Protein AF-A0AAW1LY24-F1 (afdb_monomer)

Foldseek 3Di:
DDDVVVVVLVVLLVVLVVLLVVLVVLLVVLVVLLVVVVVLCPVPPDDDPPVNCVSVVSNVVSVVSNVLSVLSNVCSVPVDPVSVVVSVVVVVVVVVVVVVVVVVVVCPVPPDCVVVVVVLVVVVVVVVSVPVVVQVVCCVVVVHHDSDDPPPPPPPVNVVVVVVVD

pLDDT: mean 75.46, std 16.16, range [37.44, 96.69]

Organism: Popillia japonica (NCBI:txid7064)

Mean predicted aligned error: 12.1 Å

InterPro domains:
  IPR018499 Tetraspanin/Peripherin [PF00335] (9-148)
  IPR018499 Tetraspanin/Peripherin [PTHR19282] (12-148)
  IPR018503 Tetraspanin, conserved site [PS00421] (62-84)

Sequence (166 aa):
MGCCSIFGRFLLFALNITTFLIGIAFIVIGIIYEVGFIEVTDHLDNVFPAMHVAPILLIVVGCVIFIISFLGCCGAWRRSSCMLLTYAVVLIIILLLQIALAIYAFIVINNSDDWKHDLIEALRSVFDRGDQQAIEFFQQTLQCCGFDHRPVFIPASLVTMLWIRS

Nearest PDB structures (foldseek):
  6grj-assembly1_B  TM=7.721E-01  e=6.822E+00  Aeromonas hydrophila
  7nsu-assembly1_D  TM=6.877E-01  e=4.833E+00  Escherichia coli
  2ysu-assembly1_B  TM=6.735E-01  e=6.822E+00  Escherichia coli

Secondary structure (DSSP, 8-state):
--SHHHHHHHHHHHHHHHHHHHHHHHHHHHHHHHHHHHHHHTTSTTS-THHHHHHHHHHHHHHHHHHHHHHHHHHHHS--HHHHHHHHHHHHHHHHHHHHHHHHHHHHHHH-SHHHHHHHHHHHHHHHHT-HHHHHHHHHHHT--SSS-------HHHHHHHTT--

Structure (mmCIF, N/CA/C/O backbone):
data_AF-A0AAW1LY24-F1
#
_entry.id   AF-A0AAW1LY24-F1
#
loop_
_atom_site.group_PDB
_atom_site.id
_atom_site.type_symbol
_atom_site.label_atom_id
_atom_site.label_alt_id
_atom_site.label_comp_id
_atom_site.label_asym_id
_atom_site.label_entity_id
_atom_site.label_seq_id
_atom_site.pdbx_PDB_ins_code
_atom_site.Cartn_x
_atom_site.Cartn_y
_atom_site.Cartn_z
_atom_site.occupancy
_atom_site.B_iso_or_equiv
_atom_site.auth_seq_id
_atom_site.auth_comp_id
_atom_site.auth_asym_id
_atom_site.auth_atom_id
_atom_site.pdbx_PDB_model_num
ATOM 1 N N . MET A 1 1 ? 32.140 5.178 -17.724 1.00 53.19 1 MET A N 1
ATOM 2 C CA . MET A 1 1 ? 30.712 5.319 -17.353 1.00 53.19 1 MET A CA 1
ATOM 3 C C . MET A 1 1 ? 30.168 3.925 -17.049 1.00 53.19 1 MET A C 1
ATOM 5 O O . MET A 1 1 ? 29.928 3.196 -17.998 1.00 53.19 1 MET A O 1
ATOM 9 N N . GLY A 1 2 ? 30.081 3.468 -15.791 1.00 57.97 2 GLY A N 1
ATOM 10 C CA . GLY A 1 2 ? 29.704 2.053 -15.594 1.00 57.97 2 GLY A CA 1
ATOM 11 C C . GLY A 1 2 ? 29.376 1.522 -14.199 1.00 57.97 2 GLY A C 1
ATOM 12 O O . GLY A 1 2 ? 28.718 0.498 -14.131 1.00 57.97 2 GLY A O 1
ATOM 13 N N . CYS A 1 3 ? 29.749 2.175 -13.093 1.00 60.62 3 CYS A N 1
ATOM 14 C CA . CYS A 1 3 ? 29.448 1.613 -11.763 1.00 60.62 3 CYS A CA 1
ATOM 15 C C . CYS A 1 3 ? 28.038 1.994 -11.257 1.00 60.62 3 CYS A C 1
ATOM 17 O O . CYS A 1 3 ? 27.283 1.154 -10.775 1.00 60.62 3 CYS A O 1
ATOM 19 N N . CYS A 1 4 ? 27.635 3.255 -11.461 1.00 63.59 4 CYS A N 1
ATOM 20 C CA . CYS A 1 4 ? 26.367 3.794 -10.951 1.00 63.59 4 CYS A CA 1
ATOM 21 C C . CYS A 1 4 ? 25.123 3.121 -11.574 1.00 63.59 4 CYS A C 1
ATOM 23 O O . CYS A 1 4 ? 24.137 2.852 -10.892 1.00 63.59 4 CYS A O 1
ATOM 25 N N . SER A 1 5 ? 25.186 2.757 -12.859 1.00 71.00 5 SER A N 1
ATOM 26 C CA . SER A 1 5 ? 24.076 2.092 -13.555 1.00 71.00 5 SER A CA 1
ATOM 27 C C . SER A 1 5 ? 23.906 0.616 -13.178 1.00 71.00 5 SER A C 1
ATOM 29 O O . SER A 1 5 ? 22.806 0.084 -13.324 1.00 71.00 5 SER A O 1
ATOM 31 N N . ILE A 1 6 ? 24.961 -0.048 -12.694 1.00 75.06 6 ILE A N 1
ATOM 32 C CA . ILE A 1 6 ? 24.907 -1.436 -12.214 1.00 75.06 6 ILE A CA 1
ATOM 33 C C . ILE A 1 6 ? 24.327 -1.468 -10.797 1.00 75.06 6 ILE A C 1
ATOM 35 O O . ILE A 1 6 ? 23.410 -2.247 -10.538 1.00 75.06 6 ILE A O 1
ATOM 39 N N . PHE A 1 7 ? 24.787 -0.571 -9.916 1.00 82.38 7 PHE A N 1
ATOM 40 C CA . PHE A 1 7 ? 24.273 -0.459 -8.548 1.00 82.38 7 PHE A CA 1
ATOM 41 C C . PHE A 1 7 ? 22.765 -0.172 -8.519 1.00 82.38 7 PHE A C 1
ATOM 43 O O . PHE A 1 7 ? 22.022 -0.863 -7.828 1.00 82.38 7 PHE A O 1
ATOM 50 N N . GLY A 1 8 ? 22.289 0.772 -9.341 1.00 80.75 8 GLY A N 1
ATOM 51 C CA . GLY A 1 8 ? 20.859 1.089 -9.416 1.00 80.75 8 GLY A CA 1
ATOM 52 C C . GLY A 1 8 ? 19.992 -0.094 -9.862 1.00 80.75 8 GLY A C 1
ATOM 53 O O . GLY A 1 8 ? 18.897 -0.286 -9.345 1.00 80.75 8 GLY A O 1
ATOM 54 N N . ARG A 1 9 ? 20.488 -0.939 -10.774 1.00 77.19 9 ARG A N 1
ATOM 55 C CA . ARG A 1 9 ? 19.764 -2.141 -11.226 1.00 77.19 9 ARG A CA 1
ATOM 56 C C . ARG A 1 9 ? 19.712 -3.220 -10.151 1.00 77.19 9 ARG A C 1
ATOM 58 O O . ARG A 1 9 ? 18.672 -3.849 -9.986 1.00 77.19 9 ARG A O 1
ATOM 65 N N . PHE A 1 10 ? 20.811 -3.412 -9.424 1.00 82.69 10 PHE A N 1
ATOM 66 C CA . PHE A 1 10 ? 20.857 -4.348 -8.304 1.00 82.69 10 PHE A CA 1
ATOM 67 C C . PHE A 1 10 ? 19.909 -3.915 -7.180 1.00 82.69 10 PHE A C 1
ATOM 69 O O . PHE A 1 10 ? 19.126 -4.726 -6.693 1.00 82.69 10 PHE A O 1
ATOM 76 N N . LEU A 1 11 ? 19.913 -2.623 -6.836 1.00 85.62 11 LEU A N 1
ATOM 77 C CA . LEU A 1 11 ? 19.011 -2.047 -5.841 1.00 85.62 11 LEU A CA 1
ATOM 78 C C . LEU A 1 11 ? 17.541 -2.189 -6.259 1.00 85.62 11 LEU A C 1
ATOM 80 O O . LEU A 1 11 ? 16.725 -2.638 -5.462 1.00 85.62 11 LEU A O 1
ATOM 84 N N . LEU A 1 12 ? 17.206 -1.871 -7.515 1.00 84.44 12 LEU A N 1
ATOM 85 C CA . LEU A 1 12 ? 15.850 -2.052 -8.041 1.00 84.44 12 LEU A CA 1
ATOM 86 C C . LEU A 1 12 ? 15.400 -3.512 -7.957 1.00 84.44 12 LEU A C 1
ATOM 88 O O . LEU A 1 12 ? 14.278 -3.772 -7.537 1.00 84.44 12 LEU A O 1
ATOM 92 N N . PHE A 1 13 ? 16.262 -4.460 -8.322 1.00 85.12 13 PHE A N 1
ATOM 93 C CA . PHE A 1 13 ? 15.940 -5.882 -8.242 1.00 85.12 13 PHE A CA 1
ATOM 94 C C . PHE A 1 13 ? 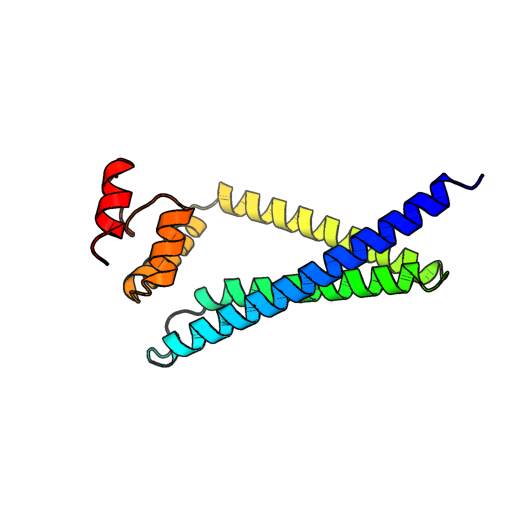15.717 -6.342 -6.793 1.00 85.12 13 PHE A C 1
ATOM 96 O O . PHE A 1 13 ? 14.706 -6.980 -6.504 1.00 85.12 13 PHE A O 1
ATOM 103 N N . ALA A 1 14 ? 16.610 -5.964 -5.875 1.00 88.44 14 ALA A N 1
ATOM 104 C CA . ALA A 1 14 ? 16.496 -6.312 -4.460 1.00 88.44 14 ALA A CA 1
ATOM 105 C C . ALA A 1 14 ? 15.236 -5.712 -3.815 1.00 88.44 14 ALA A C 1
ATOM 107 O O . ALA A 1 14 ? 14.496 -6.422 -3.139 1.00 88.44 14 ALA A O 1
ATOM 108 N N . LEU A 1 15 ? 14.952 -4.429 -4.066 1.00 90.25 15 LEU A N 1
ATOM 109 C CA . LEU A 1 15 ? 13.759 -3.765 -3.539 1.00 90.25 15 LEU A CA 1
ATOM 110 C C . LEU A 1 15 ? 12.471 -4.407 -4.066 1.00 90.25 15 LEU A C 1
ATOM 112 O O . LEU A 1 15 ? 11.576 -4.667 -3.270 1.00 90.25 15 LEU A O 1
ATOM 116 N N . ASN A 1 16 ? 12.399 -4.724 -5.365 1.00 90.75 16 ASN A N 1
ATOM 117 C CA . ASN A 1 16 ? 11.215 -5.360 -5.951 1.00 90.75 16 ASN A CA 1
ATOM 118 C C . ASN A 1 16 ? 10.985 -6.789 -5.429 1.00 90.75 16 ASN A C 1
ATOM 120 O O . ASN A 1 16 ? 9.838 -7.190 -5.259 1.00 90.75 16 ASN A O 1
ATOM 124 N N . ILE A 1 17 ? 12.041 -7.562 -5.140 1.00 91.56 17 ILE A N 1
ATOM 125 C CA . ILE A 1 17 ? 11.885 -8.882 -4.501 1.00 91.56 17 ILE A CA 1
ATOM 126 C C . ILE A 1 17 ? 11.352 -8.741 -3.075 1.00 91.56 17 ILE A C 1
ATOM 128 O O . ILE A 1 17 ? 10.447 -9.475 -2.681 1.00 91.56 17 ILE A O 1
ATOM 132 N N . THR A 1 18 ? 11.877 -7.796 -2.298 1.00 93.44 18 THR A N 1
ATOM 133 C CA . THR A 1 18 ? 11.393 -7.581 -0.930 1.00 93.44 18 THR A CA 1
ATOM 134 C C . THR A 1 18 ? 9.929 -7.144 -0.930 1.00 93.44 18 THR A C 1
ATOM 136 O O . THR A 1 18 ? 9.131 -7.693 -0.172 1.00 93.44 18 THR A O 1
ATOM 139 N N . THR A 1 19 ? 9.534 -6.219 -1.811 1.00 92.94 19 THR A N 1
ATOM 140 C CA . THR A 1 19 ? 8.128 -5.794 -1.919 1.00 92.94 19 THR A CA 1
ATOM 141 C C . THR A 1 19 ? 7.222 -6.903 -2.442 1.00 92.94 19 THR A C 1
ATOM 143 O O . THR A 1 19 ? 6.080 -7.002 -2.005 1.00 92.94 19 THR A O 1
ATOM 146 N N . PHE A 1 20 ? 7.725 -7.782 -3.310 1.00 94.56 20 PHE A N 1
ATOM 147 C CA . PHE A 1 20 ? 6.999 -8.970 -3.753 1.00 94.56 20 PHE A CA 1
ATOM 148 C C . PHE A 1 20 ? 6.664 -9.902 -2.579 1.00 94.56 20 PHE A C 1
ATOM 150 O O . PHE A 1 20 ? 5.512 -10.307 -2.427 1.00 94.56 20 PHE A O 1
ATOM 157 N N . LEU A 1 21 ? 7.644 -10.190 -1.714 1.00 95.31 21 LEU A N 1
ATOM 158 C CA . LEU A 1 21 ? 7.434 -11.014 -0.519 1.00 95.31 21 LEU A CA 1
ATOM 159 C C . LEU A 1 21 ? 6.463 -10.355 0.469 1.00 95.31 21 LEU A C 1
ATOM 161 O O . LEU A 1 21 ? 5.592 -11.035 1.011 1.00 95.31 21 LEU A O 1
ATOM 165 N N . ILE A 1 22 ? 6.564 -9.036 0.657 1.00 95.50 22 ILE A N 1
ATOM 166 C CA . ILE A 1 22 ? 5.622 -8.275 1.493 1.00 95.50 22 ILE A CA 1
ATOM 167 C C . ILE A 1 22 ? 4.199 -8.351 0.923 1.00 95.50 22 ILE A C 1
ATOM 169 O O . ILE A 1 22 ? 3.255 -8.572 1.677 1.00 95.50 22 ILE A O 1
ATOM 173 N N . GLY A 1 23 ? 4.033 -8.226 -0.398 1.00 95.31 23 GLY A N 1
ATOM 174 C CA . GLY A 1 23 ? 2.730 -8.355 -1.053 1.00 95.31 23 GLY A CA 1
ATOM 175 C C . GLY A 1 23 ? 2.083 -9.718 -0.798 1.00 95.31 23 GLY A C 1
ATOM 176 O O . GLY A 1 23 ? 0.913 -9.778 -0.429 1.00 95.31 23 GLY A O 1
ATOM 177 N N . ILE A 1 24 ? 2.857 -10.806 -0.903 1.00 96.06 24 ILE A N 1
ATOM 178 C CA . ILE A 1 24 ? 2.380 -12.157 -0.559 1.00 96.06 24 ILE A CA 1
ATOM 179 C C . ILE A 1 24 ? 1.973 -12.228 0.914 1.00 96.06 24 ILE A C 1
ATOM 181 O O . ILE A 1 24 ? 0.900 -12.745 1.220 1.00 96.06 24 ILE A O 1
ATOM 185 N N . ALA A 1 25 ? 2.794 -11.694 1.822 1.00 95.38 25 ALA A N 1
ATOM 186 C CA . ALA A 1 25 ? 2.480 -11.693 3.246 1.00 95.38 25 ALA A CA 1
ATOM 187 C C . ALA A 1 25 ? 1.157 -10.966 3.536 1.00 95.38 25 ALA A C 1
ATOM 189 O O . ALA A 1 25 ? 0.334 -11.494 4.274 1.00 95.38 25 ALA A O 1
ATOM 190 N N . PHE A 1 26 ? 0.906 -9.809 2.916 1.00 94.94 26 PHE A N 1
ATOM 191 C CA . PHE A 1 26 ? -0.351 -9.070 3.093 1.00 94.94 26 PHE A CA 1
ATOM 192 C C . PHE A 1 26 ? -1.565 -9.840 2.574 1.00 94.94 26 PHE A C 1
ATOM 194 O O . PHE A 1 26 ? -2.595 -9.854 3.242 1.00 94.94 26 PHE A O 1
ATOM 201 N N . ILE A 1 27 ? -1.439 -10.526 1.434 1.00 95.25 27 ILE A N 1
ATOM 202 C CA . ILE A 1 27 ? -2.513 -11.378 0.906 1.00 95.25 27 ILE A CA 1
ATOM 203 C C . ILE A 1 27 ? -2.805 -12.526 1.879 1.00 95.25 27 ILE A C 1
ATOM 205 O O . ILE A 1 27 ? -3.959 -12.742 2.234 1.00 95.25 27 ILE A O 1
ATOM 209 N N . VAL A 1 28 ? -1.774 -13.242 2.340 1.00 94.94 28 VAL A N 1
ATOM 210 C CA . VAL A 1 28 ? -1.935 -14.380 3.263 1.00 94.94 28 VAL A CA 1
ATOM 211 C C . VAL A 1 28 ? -2.551 -13.929 4.584 1.00 94.94 28 VAL A C 1
ATOM 213 O O . VAL A 1 28 ? -3.518 -14.529 5.042 1.00 94.94 28 VAL A O 1
ATOM 216 N N . ILE A 1 29 ? -2.025 -12.854 5.173 1.00 90.94 29 ILE A N 1
ATOM 217 C CA . ILE A 1 29 ? -2.539 -12.284 6.420 1.00 90.94 29 ILE A CA 1
ATOM 218 C C . ILE A 1 29 ? -3.995 -11.840 6.239 1.00 90.94 29 ILE A C 1
ATOM 220 O O . ILE A 1 29 ? -4.837 -12.177 7.065 1.00 90.94 29 ILE A O 1
ATOM 224 N N . GLY A 1 30 ? -4.312 -11.143 5.147 1.00 90.19 30 GLY A N 1
ATOM 225 C CA . GLY A 1 30 ? -5.673 -10.704 4.849 1.00 90.19 30 GLY A CA 1
ATOM 226 C C . GLY A 1 30 ? -6.660 -11.862 4.695 1.00 90.19 30 GLY A C 1
ATOM 227 O O . GLY A 1 30 ? -7.754 -11.785 5.239 1.00 90.19 30 GLY A O 1
ATOM 228 N N . ILE A 1 31 ? -6.262 -12.960 4.041 1.00 90.69 31 ILE A N 1
ATOM 229 C CA . ILE A 1 31 ? -7.090 -14.174 3.927 1.00 90.69 31 ILE A CA 1
ATOM 230 C C . ILE A 1 31 ? -7.299 -14.832 5.295 1.00 90.69 31 ILE A C 1
ATOM 232 O O . ILE A 1 31 ? -8.420 -15.224 5.603 1.00 90.69 31 ILE A O 1
ATOM 236 N N . ILE A 1 32 ? -6.249 -14.953 6.116 1.00 87.94 32 ILE A N 1
ATOM 237 C CA . ILE A 1 32 ? -6.363 -15.532 7.465 1.00 87.94 32 ILE A CA 1
ATOM 238 C C . ILE A 1 32 ? -7.361 -14.728 8.303 1.00 87.94 32 ILE A C 1
ATOM 240 O O . ILE A 1 32 ? -8.229 -15.323 8.937 1.00 87.94 32 ILE A O 1
ATOM 244 N N . TYR A 1 33 ? -7.271 -13.394 8.274 1.00 82.50 33 TYR A N 1
ATOM 245 C CA . TYR A 1 33 ? -8.223 -12.543 8.984 1.00 82.50 33 TYR A CA 1
ATOM 246 C C . TYR A 1 33 ? -9.637 -12.676 8.414 1.00 82.50 33 TYR A C 1
ATOM 248 O O . TYR A 1 33 ? -10.562 -12.901 9.185 1.00 82.50 33 TYR A O 1
ATOM 256 N N . GLU A 1 34 ? -9.814 -12.606 7.093 1.00 83.19 34 GLU A N 1
ATOM 257 C CA . GLU A 1 34 ? -11.134 -12.739 6.462 1.00 83.19 34 GLU A CA 1
ATOM 258 C C . GLU A 1 34 ? -11.823 -14.055 6.855 1.00 83.19 34 GLU A C 1
ATOM 260 O O . GLU A 1 34 ? -12.981 -14.053 7.262 1.00 83.19 34 GLU A O 1
ATOM 265 N N . VAL A 1 35 ? -11.098 -15.178 6.803 1.00 79.44 35 VAL A N 1
ATOM 266 C CA . VAL A 1 35 ? -11.638 -16.499 7.161 1.00 79.44 35 VAL A CA 1
ATOM 267 C C . VAL A 1 35 ? -11.931 -16.605 8.659 1.00 79.44 35 VAL A C 1
ATOM 269 O O . VAL A 1 35 ? -12.989 -17.113 9.027 1.00 79.44 35 VAL A O 1
ATOM 272 N N . GLY A 1 36 ? -11.049 -16.084 9.519 1.00 72.12 36 GLY A N 1
ATOM 273 C CA . GLY A 1 36 ? -11.280 -16.058 10.967 1.00 72.12 36 GLY A CA 1
ATOM 274 C C . GLY A 1 36 ? -12.520 -15.246 11.359 1.00 72.12 36 GLY A C 1
ATOM 275 O O . GLY A 1 36 ? -13.257 -15.645 12.256 1.00 72.12 36 GLY A O 1
ATOM 276 N N . PHE A 1 37 ? -12.811 -14.151 10.648 1.00 65.50 37 PHE A N 1
ATOM 277 C CA . PHE A 1 37 ? -14.035 -13.369 10.857 1.00 65.50 37 PHE A CA 1
ATOM 278 C C . PHE A 1 37 ? -15.300 -14.079 10.340 1.00 65.50 37 PHE A C 1
ATOM 280 O O . PHE A 1 37 ? -16.370 -13.927 10.940 1.00 65.50 37 PHE A O 1
ATOM 287 N N . ILE A 1 38 ? -15.204 -14.864 9.258 1.00 63.53 38 ILE A N 1
ATOM 288 C CA . ILE A 1 38 ? -16.335 -15.639 8.715 1.00 63.53 38 ILE A CA 1
ATOM 289 C C . ILE A 1 38 ? -16.817 -16.705 9.714 1.00 63.53 38 ILE A C 1
ATOM 291 O O . ILE A 1 38 ? -18.017 -16.807 9.961 1.00 63.53 38 ILE A O 1
ATOM 295 N N . GLU A 1 39 ? -15.908 -17.434 10.366 1.00 60.75 39 GLU A N 1
ATOM 296 C CA . GLU A 1 39 ? -16.280 -18.446 11.375 1.00 60.75 39 GLU A CA 1
ATOM 297 C C . GLU A 1 39 ? -17.052 -17.856 12.573 1.00 60.75 39 GLU A C 1
ATOM 299 O O . GLU A 1 39 ? -17.903 -18.526 13.155 1.00 60.75 39 GLU A O 1
ATOM 304 N N . VAL A 1 40 ? -16.814 -16.585 12.914 1.00 55.91 40 VAL A N 1
ATOM 305 C CA . VAL A 1 40 ? -17.511 -15.874 14.004 1.00 55.91 40 VAL A CA 1
ATOM 306 C C . VAL A 1 40 ? -18.853 -15.277 13.544 1.00 55.91 40 VAL A C 1
ATOM 308 O O . VAL A 1 40 ? -19.743 -15.029 14.360 1.00 55.91 40 VAL A O 1
ATOM 311 N N . THR A 1 41 ? -19.027 -15.019 12.244 1.00 53.81 41 THR A N 1
ATOM 312 C CA . THR A 1 41 ? -20.215 -14.343 11.679 1.00 53.81 41 THR A CA 1
ATOM 313 C C . THR A 1 41 ? -21.319 -15.296 11.223 1.00 53.81 41 THR A C 1
ATOM 315 O O . THR A 1 41 ? -22.461 -14.851 11.115 1.00 53.81 41 THR A O 1
ATOM 318 N N . ASP A 1 42 ? -21.038 -16.593 11.071 1.00 51.97 42 ASP A N 1
ATOM 319 C CA . ASP A 1 42 ? -21.993 -17.631 10.630 1.00 51.97 42 ASP A CA 1
ATOM 320 C C . ASP A 1 42 ? -23.165 -17.881 11.620 1.00 51.97 42 ASP A C 1
ATOM 322 O O . ASP A 1 42 ? -24.044 -18.710 11.393 1.00 51.97 42 ASP A O 1
ATOM 326 N N . HIS A 1 43 ? -23.210 -17.163 12.750 1.00 47.88 43 HIS A N 1
ATOM 327 C CA . HIS A 1 43 ? -24.322 -17.184 13.715 1.00 47.88 43 HIS A CA 1
ATOM 328 C C . HIS A 1 43 ? -25.145 -15.891 13.783 1.00 47.88 43 HIS A C 1
ATOM 330 O O . HIS A 1 43 ? -26.141 -15.846 14.507 1.00 47.88 43 HIS A O 1
ATOM 336 N N . LEU A 1 44 ? -24.776 -14.845 13.040 1.00 47.72 44 LEU A N 1
ATOM 337 C CA . LEU A 1 44 ? -25.448 -13.545 13.083 1.00 47.72 44 LEU A CA 1
ATOM 338 C C . LEU A 1 44 ? -25.574 -12.978 11.669 1.00 47.72 44 LEU A C 1
ATOM 340 O O . LEU A 1 44 ? -24.793 -12.135 11.227 1.00 47.72 44 LEU A O 1
ATOM 344 N N . ASP A 1 45 ? -26.605 -13.460 10.983 1.00 44.88 45 ASP A N 1
ATOM 345 C CA . ASP A 1 45 ? -27.072 -12.969 9.694 1.00 44.88 45 ASP A CA 1
ATOM 346 C C . ASP A 1 45 ? -27.185 -11.426 9.670 1.00 44.88 45 ASP A C 1
ATOM 348 O O . ASP A 1 45 ? -27.924 -10.813 10.443 1.00 44.88 45 ASP A O 1
ATOM 352 N N . ASN A 1 46 ? -26.501 -10.819 8.694 1.00 46.22 46 ASN A N 1
ATOM 353 C CA . ASN A 1 46 ? -26.818 -9.530 8.056 1.00 46.22 46 ASN A CA 1
ATOM 354 C C . ASN A 1 46 ? -26.470 -8.184 8.723 1.00 46.22 46 ASN A C 1
ATOM 356 O O . ASN A 1 46 ? -26.932 -7.164 8.213 1.00 46.22 46 ASN A O 1
ATOM 360 N N . VAL A 1 47 ? -25.649 -8.090 9.777 1.00 49.44 47 VAL A N 1
ATOM 361 C CA . VAL A 1 47 ? -25.558 -6.786 10.487 1.00 49.44 47 VAL A CA 1
ATOM 362 C C . VAL A 1 47 ? -24.373 -5.878 10.100 1.00 49.44 47 VAL A C 1
ATOM 364 O O . VAL A 1 47 ? -24.529 -4.665 10.178 1.00 49.44 47 VAL A O 1
ATOM 367 N N . PHE A 1 48 ? -23.216 -6.363 9.618 1.00 51.41 48 PHE A N 1
ATOM 368 C CA . PHE A 1 48 ? -22.050 -5.461 9.462 1.00 51.41 48 PHE A CA 1
ATOM 369 C C . PHE A 1 48 ? -21.148 -5.721 8.241 1.00 51.41 48 PHE A C 1
ATOM 371 O O . PHE A 1 48 ? -20.194 -6.492 8.346 1.00 51.41 48 PHE A O 1
ATOM 378 N N . PRO A 1 49 ? -21.337 -4.999 7.117 1.00 53.94 49 PRO A N 1
ATOM 379 C CA . PRO A 1 49 ? -20.379 -5.012 6.010 1.00 53.94 49 PRO A CA 1
ATOM 380 C C . PRO A 1 49 ? -19.033 -4.354 6.371 1.00 53.94 49 PRO A C 1
ATOM 382 O O . PRO A 1 49 ? -18.027 -4.666 5.747 1.00 53.94 49 PRO A O 1
ATOM 385 N N . ALA A 1 50 ? -18.985 -3.476 7.384 1.00 53.72 50 ALA A N 1
ATOM 386 C CA . ALA A 1 50 ? -17.817 -2.643 7.694 1.00 53.72 50 ALA A CA 1
ATOM 387 C C . ALA A 1 50 ? -16.594 -3.411 8.239 1.00 53.72 50 ALA A C 1
ATOM 389 O O . ALA A 1 50 ? -15.464 -3.005 7.975 1.00 53.72 50 ALA A O 1
ATOM 390 N N . MET A 1 51 ? -16.783 -4.529 8.952 1.00 57.94 51 ME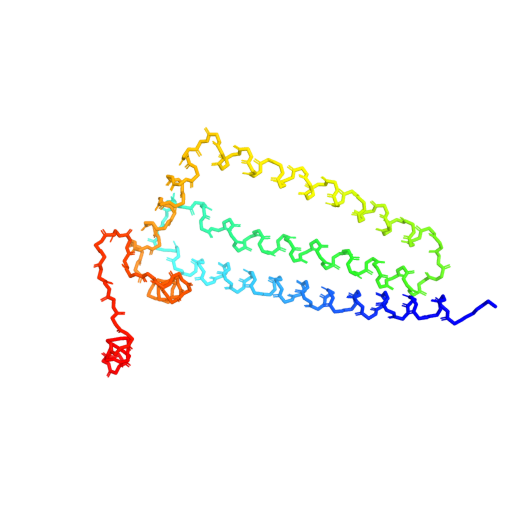T A N 1
ATOM 391 C CA . MET A 1 51 ? -15.650 -5.303 9.492 1.00 57.94 51 MET A CA 1
ATOM 392 C C . MET A 1 51 ? -14.911 -6.120 8.429 1.00 57.94 51 MET A C 1
ATOM 394 O O . MET A 1 51 ? -13.710 -6.318 8.560 1.00 57.94 51 MET A O 1
ATOM 398 N N . HIS A 1 52 ? -15.590 -6.520 7.351 1.00 67.88 52 HIS A N 1
ATOM 399 C CA . HIS A 1 52 ? -14.957 -7.176 6.202 1.00 67.88 52 HIS A CA 1
ATOM 400 C C . HIS A 1 52 ? -14.150 -6.186 5.350 1.00 67.88 52 HIS A C 1
ATOM 402 O O . HIS A 1 52 ? -13.220 -6.569 4.645 1.00 67.88 52 HIS A O 1
ATOM 408 N N . VAL A 1 53 ? -14.449 -4.883 5.430 1.00 75.38 53 VAL A N 1
ATOM 409 C CA . VAL A 1 53 ? -13.772 -3.871 4.603 1.00 75.38 53 VAL A CA 1
ATOM 410 C C . VAL A 1 53 ? -12.268 -3.840 4.873 1.00 75.38 53 VAL A C 1
ATOM 412 O O . VAL A 1 53 ? -11.493 -3.745 3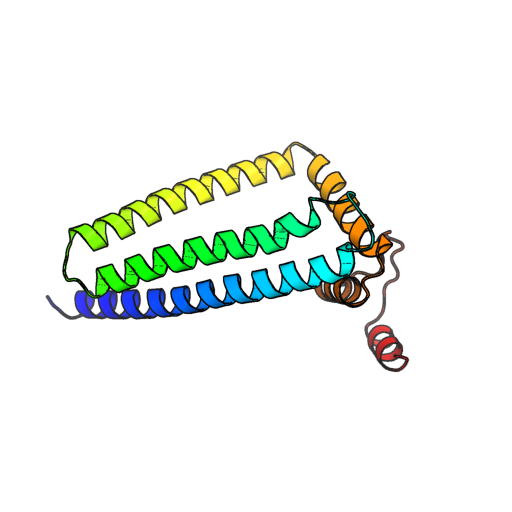.926 1.00 75.38 53 VAL A O 1
ATOM 415 N N . ALA A 1 54 ? -11.835 -3.946 6.131 1.00 79.50 54 ALA A N 1
ATOM 416 C CA . ALA A 1 54 ? -10.419 -3.885 6.497 1.00 79.50 54 ALA A CA 1
ATOM 417 C C . ALA A 1 54 ? -9.577 -5.069 5.955 1.00 79.50 54 ALA A C 1
ATOM 419 O O . ALA A 1 54 ? -8.600 -4.809 5.244 1.00 79.50 54 ALA A O 1
ATOM 420 N N . PRO A 1 55 ? -9.916 -6.347 6.227 1.00 85.56 55 PRO A N 1
ATOM 421 C CA . PRO A 1 55 ? -9.202 -7.496 5.665 1.00 85.56 55 PRO A CA 1
ATOM 422 C C . PRO A 1 55 ? -9.289 -7.554 4.133 1.00 85.56 55 PRO A C 1
ATOM 424 O O . PRO A 1 55 ? -8.263 -7.768 3.481 1.00 85.56 55 PRO A O 1
ATOM 427 N N . ILE A 1 56 ? -10.447 -7.254 3.533 1.00 87.50 56 ILE A N 1
ATOM 428 C CA . ILE A 1 56 ? -10.583 -7.174 2.068 1.00 87.50 56 ILE A CA 1
ATOM 429 C C . ILE A 1 56 ? -9.661 -6.092 1.491 1.00 87.50 56 ILE A C 1
ATOM 431 O O . ILE A 1 56 ? -8.962 -6.338 0.504 1.00 87.50 56 ILE A O 1
ATOM 435 N N . LEU A 1 57 ? -9.603 -4.905 2.103 1.00 89.50 57 LEU A N 1
ATOM 436 C CA . LEU A 1 57 ? -8.710 -3.831 1.666 1.00 89.50 57 LEU A CA 1
ATOM 437 C C . LEU A 1 57 ? -7.239 -4.259 1.758 1.00 89.50 57 LEU A C 1
ATOM 439 O O . LEU A 1 57 ? -6.470 -3.984 0.835 1.00 89.50 57 LEU A O 1
ATOM 443 N N . LEU A 1 58 ? -6.852 -4.972 2.821 1.00 90.56 58 LEU A N 1
ATOM 444 C CA . LEU A 1 58 ? -5.500 -5.512 2.980 1.00 90.56 58 LEU A CA 1
ATOM 445 C C . LEU A 1 58 ? -5.144 -6.495 1.850 1.00 90.56 58 LEU A C 1
ATOM 447 O O . LEU A 1 58 ? -4.050 -6.405 1.286 1.00 90.56 58 LEU A O 1
ATOM 451 N N . ILE A 1 59 ? -6.078 -7.373 1.465 1.00 93.62 59 ILE A N 1
ATOM 452 C CA . ILE A 1 59 ? -5.911 -8.300 0.333 1.00 93.62 59 ILE A CA 1
ATOM 453 C C . ILE A 1 59 ? -5.755 -7.525 -0.979 1.00 93.62 59 ILE A C 1
ATOM 455 O O . ILE A 1 59 ? -4.823 -7.786 -1.742 1.00 93.62 59 ILE A O 1
ATOM 459 N N . VAL A 1 60 ? -6.627 -6.546 -1.243 1.00 93.81 60 VAL A N 1
ATOM 460 C CA . VAL A 1 60 ? -6.583 -5.730 -2.469 1.00 93.81 60 VAL A CA 1
ATOM 461 C C . VAL 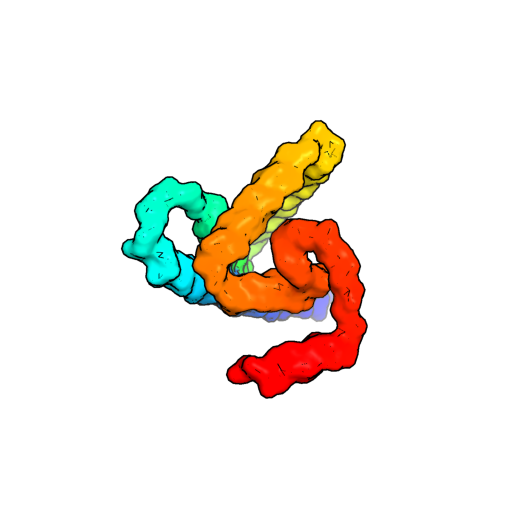A 1 60 ? -5.250 -4.987 -2.580 1.00 93.81 60 VAL A C 1
ATOM 463 O O . VAL A 1 60 ? -4.599 -5.041 -3.628 1.00 93.81 60 VAL A O 1
ATOM 466 N N . VAL A 1 61 ? -4.803 -4.344 -1.500 1.00 93.69 61 VAL A N 1
ATOM 467 C CA . VAL A 1 61 ? -3.505 -3.654 -1.448 1.00 93.69 61 VAL A CA 1
ATOM 468 C C . VAL A 1 61 ? -2.356 -4.642 -1.667 1.00 93.69 61 VAL A C 1
ATOM 470 O O . VAL A 1 61 ? -1.461 -4.365 -2.470 1.00 93.69 61 VAL A O 1
ATOM 473 N N . GLY A 1 62 ? -2.397 -5.814 -1.029 1.00 95.12 62 GLY A N 1
ATOM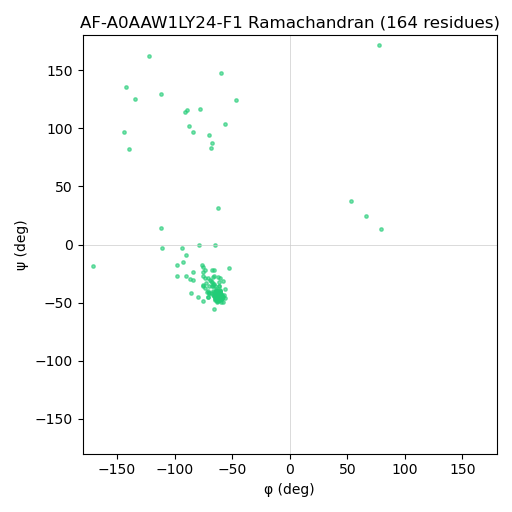 474 C CA . GLY A 1 62 ? -1.410 -6.879 -1.220 1.00 95.12 62 GLY A CA 1
ATOM 475 C C . GLY A 1 62 ? -1.311 -7.347 -2.677 1.00 95.12 62 GLY A C 1
ATOM 476 O O . GLY A 1 62 ? -0.209 -7.431 -3.223 1.00 95.12 62 GLY A O 1
ATOM 477 N N . CYS A 1 63 ? -2.448 -7.560 -3.346 1.00 95.06 63 CYS A N 1
ATOM 478 C CA . CYS A 1 63 ? -2.516 -7.923 -4.766 1.00 95.06 63 CYS A CA 1
ATOM 479 C C . CYS A 1 63 ? -1.905 -6.847 -5.673 1.00 95.06 63 CYS A C 1
ATOM 481 O O . CYS A 1 63 ? -1.137 -7.166 -6.584 1.00 95.06 63 CYS A O 1
ATOM 483 N N . VAL A 1 64 ? -2.198 -5.570 -5.415 1.00 93.75 64 VAL A N 1
ATOM 484 C CA . VAL A 1 64 ? -1.618 -4.453 -6.175 1.00 93.75 64 VAL A CA 1
ATOM 485 C C . VAL A 1 64 ? -0.094 -4.423 -6.010 1.00 93.75 64 VAL A C 1
ATOM 487 O O . VAL A 1 64 ? 0.627 -4.370 -7.009 1.00 93.75 64 VAL A O 1
ATOM 490 N N . ILE A 1 65 ? 0.408 -4.537 -4.774 1.00 94.06 65 ILE A N 1
ATOM 491 C CA . ILE A 1 65 ? 1.852 -4.587 -4.481 1.00 94.06 65 ILE A CA 1
ATOM 492 C C . ILE A 1 65 ? 2.510 -5.783 -5.181 1.00 94.06 65 ILE A C 1
ATOM 494 O O . ILE A 1 65 ? 3.576 -5.631 -5.786 1.00 94.06 65 ILE A O 1
ATOM 498 N N . PHE A 1 66 ? 1.874 -6.955 -5.140 1.00 93.62 66 PHE A N 1
ATOM 499 C CA . PHE A 1 66 ? 2.353 -8.172 -5.791 1.00 93.62 66 PHE A CA 1
ATOM 500 C C . PHE A 1 66 ? 2.497 -7.994 -7.310 1.00 93.62 66 PHE A C 1
ATOM 502 O O . PHE A 1 66 ? 3.566 -8.269 -7.861 1.00 93.62 66 PHE A O 1
ATOM 509 N N . ILE A 1 67 ? 1.465 -7.473 -7.983 1.00 91.19 67 ILE A N 1
ATOM 510 C CA . ILE A 1 67 ? 1.467 -7.260 -9.441 1.00 91.19 67 ILE A CA 1
ATOM 511 C C . ILE A 1 67 ? 2.552 -6.256 -9.843 1.00 91.19 67 ILE A C 1
ATOM 513 O O . ILE A 1 67 ? 3.325 -6.516 -10.768 1.00 91.19 67 ILE A O 1
ATOM 517 N N . ILE A 1 68 ? 2.649 -5.125 -9.139 1.00 90.81 68 ILE A N 1
ATOM 518 C CA . ILE A 1 68 ? 3.654 -4.090 -9.427 1.00 90.81 68 ILE A CA 1
ATOM 519 C C . ILE A 1 68 ? 5.068 -4.645 -9.243 1.00 90.81 68 ILE A C 1
ATOM 521 O O . ILE A 1 68 ? 5.926 -4.440 -10.102 1.00 90.81 68 ILE A O 1
ATOM 525 N N . SER A 1 69 ? 5.299 -5.390 -8.160 1.00 91.12 69 SER A N 1
ATOM 526 C CA . SER A 1 69 ? 6.606 -5.979 -7.855 1.00 91.12 69 SER A CA 1
ATOM 527 C C . SER A 1 69 ? 6.994 -7.064 -8.864 1.00 91.12 69 SER A C 1
ATOM 529 O O . SER A 1 69 ? 8.159 -7.157 -9.259 1.00 91.12 69 SER A O 1
ATOM 531 N N . PHE A 1 70 ? 6.025 -7.848 -9.349 1.00 87.38 70 PHE A N 1
ATOM 532 C CA . PHE A 1 70 ? 6.241 -8.818 -10.424 1.00 87.38 70 PHE A CA 1
ATOM 533 C C . PHE A 1 70 ? 6.634 -8.127 -11.737 1.00 87.38 70 PHE A C 1
ATOM 535 O O . PHE A 1 70 ? 7.627 -8.504 -12.363 1.00 87.38 70 PHE A O 1
ATOM 542 N N . LEU A 1 71 ? 5.921 -7.062 -12.124 1.00 86.38 71 LEU A N 1
ATOM 543 C CA . LEU A 1 71 ? 6.267 -6.249 -13.296 1.00 86.38 71 LEU A CA 1
ATOM 544 C C . LEU A 1 71 ? 7.655 -5.606 -13.158 1.00 86.38 71 LEU A C 1
ATOM 546 O O . LEU A 1 71 ? 8.413 -5.594 -14.130 1.00 86.38 71 LEU A O 1
ATOM 550 N N . GLY A 1 72 ? 8.015 -5.137 -11.961 1.00 85.44 72 GLY A N 1
ATOM 551 C CA . GLY A 1 72 ? 9.341 -4.602 -11.651 1.00 85.44 72 GLY A CA 1
ATOM 552 C C . GLY A 1 72 ? 10.453 -5.649 -11.770 1.00 85.44 72 GLY A C 1
ATOM 553 O O . GLY A 1 72 ? 11.471 -5.394 -12.419 1.00 85.44 72 GLY A O 1
ATOM 554 N N . CYS A 1 73 ? 10.244 -6.862 -11.247 1.00 83.31 73 CYS A N 1
ATOM 555 C CA . CYS A 1 73 ? 11.189 -7.976 -11.391 1.00 83.31 73 CYS A CA 1
ATOM 556 C C . CYS A 1 73 ? 11.348 -8.405 -12.858 1.00 83.31 73 CYS A C 1
ATOM 558 O O . CYS A 1 73 ? 12.471 -8.550 -13.351 1.00 83.31 73 CYS A O 1
ATOM 560 N N . CYS A 1 74 ? 10.241 -8.563 -13.591 1.00 81.62 74 CYS A N 1
ATOM 561 C CA . CYS A 1 74 ? 10.281 -8.928 -15.005 1.00 81.62 74 CYS A CA 1
ATOM 562 C C . CYS A 1 74 ? 10.896 -7.824 -15.883 1.00 81.62 74 CYS A C 1
ATOM 564 O O . CYS A 1 74 ? 11.614 -8.143 -16.833 1.00 81.62 74 CYS A O 1
ATOM 566 N N . GLY A 1 75 ? 10.663 -6.548 -15.556 1.00 78.56 75 GLY A N 1
ATOM 567 C CA . GLY A 1 75 ? 11.272 -5.394 -16.223 1.00 78.56 75 GLY A CA 1
ATOM 568 C C . GLY A 1 75 ? 12.762 -5.222 -15.913 1.00 78.56 75 GLY A C 1
ATOM 569 O O . GLY A 1 75 ? 13.509 -4.736 -16.760 1.00 78.56 75 GLY A O 1
ATOM 570 N N . ALA A 1 76 ? 13.225 -5.665 -14.740 1.00 76.56 76 ALA A N 1
ATOM 571 C CA . ALA A 1 76 ? 14.651 -5.741 -14.424 1.00 76.56 76 ALA A CA 1
ATOM 572 C C . ALA A 1 76 ? 15.343 -6.901 -15.167 1.00 76.56 76 ALA A C 1
ATOM 574 O O . ALA A 1 76 ? 16.478 -6.748 -15.627 1.00 76.56 76 ALA A O 1
ATOM 575 N N . TRP A 1 77 ? 14.657 -8.044 -15.313 1.00 70.56 77 TRP A N 1
ATOM 576 C CA . TRP A 1 77 ? 15.186 -9.242 -15.975 1.00 70.56 77 TRP A CA 1
ATOM 577 C C . TRP A 1 77 ? 15.220 -9.118 -17.503 1.00 70.56 77 TRP A C 1
ATOM 579 O O . TRP A 1 77 ? 16.239 -9.391 -18.144 1.00 70.56 77 TRP A O 1
ATOM 589 N N . ARG A 1 78 ? 14.117 -8.681 -18.122 1.00 67.88 78 ARG A N 1
ATOM 590 C CA . ARG A 1 78 ? 14.099 -8.374 -19.554 1.00 67.88 78 ARG A CA 1
ATOM 591 C C . ARG A 1 78 ? 14.758 -7.014 -19.735 1.00 67.88 78 ARG A C 1
ATOM 593 O O . ARG A 1 78 ? 14.199 -6.014 -19.314 1.00 67.88 78 ARG A O 1
ATOM 600 N N . ARG A 1 79 ? 15.895 -6.944 -20.440 1.00 68.00 79 ARG A N 1
ATOM 601 C CA . ARG A 1 79 ? 16.552 -5.687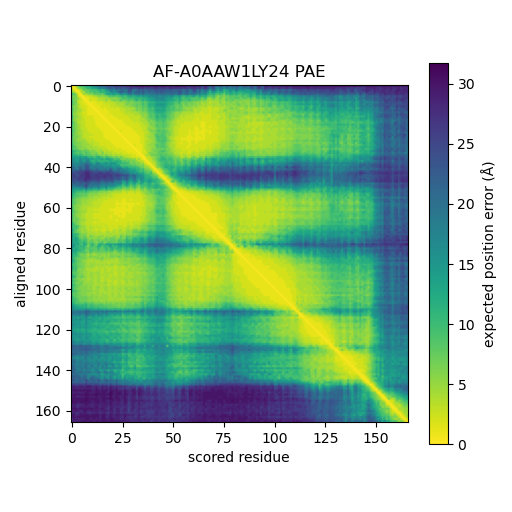 -20.881 1.00 68.00 79 ARG A CA 1
ATOM 602 C C . ARG A 1 79 ? 15.691 -4.843 -21.857 1.00 68.00 79 ARG A C 1
ATOM 604 O O . ARG A 1 79 ? 16.227 -4.181 -22.739 1.00 68.00 79 ARG A O 1
ATOM 611 N N . SER A 1 80 ? 14.367 -4.886 -21.742 1.00 73.88 80 SER A N 1
ATOM 612 C CA . SER A 1 80 ? 13.422 -4.145 -22.563 1.00 73.88 80 SER A CA 1
ATOM 613 C C . SER A 1 80 ? 13.111 -2.802 -21.915 1.00 73.88 80 SER A C 1
ATOM 615 O O . SER A 1 80 ? 12.470 -2.732 -20.865 1.00 73.88 80 SER A O 1
ATOM 617 N N . SER A 1 81 ? 13.528 -1.726 -22.579 1.00 75.62 81 SER A N 1
ATOM 618 C CA . SER A 1 81 ? 13.236 -0.354 -22.161 1.00 75.62 81 SER A CA 1
ATOM 619 C C . SER A 1 81 ? 11.733 -0.077 -22.066 1.00 75.62 81 SER A C 1
ATOM 621 O O . SER A 1 81 ? 11.318 0.679 -21.194 1.00 75.62 81 SER A O 1
ATOM 623 N N . CYS A 1 82 ? 10.907 -0.725 -22.898 1.00 77.88 82 CYS A N 1
ATOM 624 C CA . CYS A 1 82 ? 9.452 -0.567 -22.844 1.00 77.88 82 CYS A CA 1
ATOM 625 C C . CYS A 1 82 ? 8.866 -1.068 -21.519 1.00 77.88 82 CYS A C 1
ATOM 627 O O . CYS A 1 82 ? 7.971 -0.434 -20.979 1.00 77.88 82 CYS A O 1
ATOM 629 N N . MET A 1 83 ? 9.390 -2.167 -20.969 1.00 76.56 83 MET A N 1
ATOM 630 C CA . MET A 1 83 ? 8.853 -2.771 -19.745 1.00 76.56 83 MET A CA 1
ATOM 631 C C . MET A 1 83 ? 9.236 -1.975 -18.487 1.00 76.56 83 MET A C 1
ATOM 633 O O . MET A 1 83 ? 8.444 -1.833 -17.554 1.00 76.56 83 MET A O 1
ATOM 637 N N . LEU A 1 84 ? 10.436 -1.387 -18.488 1.00 80.50 84 LEU A N 1
ATOM 638 C CA . LEU A 1 84 ? 10.867 -0.466 -17.438 1.00 80.50 84 LEU A CA 1
ATOM 639 C C . LEU A 1 84 ? 10.105 0.869 -17.511 1.00 80.50 84 LEU A C 1
ATOM 641 O O . LEU A 1 84 ? 9.754 1.436 -16.478 1.00 80.50 84 LEU A O 1
ATOM 645 N N . LEU A 1 85 ? 9.799 1.340 -18.726 1.00 84.06 85 LEU A N 1
ATOM 646 C CA . LEU A 1 85 ? 8.981 2.534 -18.939 1.00 84.06 85 LEU A CA 1
ATOM 647 C C . LEU A 1 85 ? 7.547 2.326 -18.440 1.00 84.06 85 LEU A C 1
ATOM 649 O O . LEU A 1 85 ? 7.033 3.179 -17.724 1.00 84.06 85 LEU A O 1
ATOM 653 N N . THR A 1 86 ? 6.915 1.188 -18.748 1.00 85.69 86 THR A N 1
ATOM 654 C CA . THR A 1 86 ? 5.571 0.879 -18.233 1.00 85.69 86 THR A CA 1
ATOM 655 C C . THR A 1 86 ? 5.544 0.820 -16.710 1.00 85.69 86 THR A C 1
ATOM 657 O O . THR A 1 86 ? 4.624 1.358 -16.105 1.00 85.69 86 THR A O 1
ATOM 660 N N . TYR A 1 87 ? 6.572 0.238 -16.083 1.00 86.62 87 TYR A N 1
ATOM 661 C CA . TYR A 1 87 ? 6.699 0.231 -14.624 1.00 86.62 87 TYR A CA 1
ATOM 662 C C . TYR A 1 87 ? 6.772 1.658 -14.059 1.00 86.62 87 TYR A C 1
ATOM 664 O O . TYR A 1 87 ? 6.027 1.997 -13.143 1.00 86.62 87 TYR A O 1
ATOM 672 N N . ALA A 1 88 ? 7.597 2.526 -14.653 1.00 87.06 88 ALA A N 1
ATOM 673 C CA . ALA A 1 88 ? 7.702 3.923 -14.236 1.00 87.06 88 ALA A CA 1
ATOM 674 C C . ALA A 1 88 ? 6.376 4.690 -14.392 1.00 87.06 88 ALA A C 1
ATOM 676 O O . ALA A 1 88 ? 5.988 5.429 -13.490 1.00 87.06 88 ALA A O 1
ATOM 677 N N . VAL A 1 89 ? 5.653 4.489 -15.499 1.00 91.62 89 VAL A N 1
ATOM 678 C CA . VAL A 1 89 ? 4.342 5.122 -15.729 1.00 91.62 89 VAL A CA 1
ATOM 679 C C . VAL A 1 89 ? 3.316 4.663 -14.692 1.00 91.62 89 VAL A C 1
ATOM 681 O O . VAL A 1 89 ? 2.620 5.497 -14.118 1.00 91.62 89 VAL A O 1
ATOM 684 N N . VAL A 1 90 ? 3.253 3.360 -14.400 1.00 89.38 90 VAL A N 1
ATOM 685 C CA . VAL A 1 90 ? 2.352 2.813 -13.372 1.00 89.38 90 VAL A CA 1
ATOM 686 C C . VAL A 1 90 ? 2.655 3.418 -11.999 1.00 89.38 90 VAL A C 1
ATOM 688 O O . VAL A 1 90 ? 1.729 3.838 -11.308 1.00 89.38 90 VAL A O 1
ATOM 691 N N . LEU A 1 91 ? 3.932 3.546 -11.622 1.00 89.62 91 LEU A N 1
ATOM 692 C CA . LEU A 1 91 ? 4.312 4.185 -10.357 1.00 89.62 91 LEU A CA 1
ATOM 693 C C . LEU A 1 91 ? 3.888 5.656 -10.281 1.00 89.62 91 LEU A C 1
ATOM 695 O O . LEU A 1 91 ? 3.412 6.093 -9.237 1.00 89.62 91 LEU A O 1
ATOM 699 N N . ILE A 1 92 ? 4.029 6.414 -11.372 1.00 93.44 92 ILE A N 1
ATOM 700 C CA . ILE A 1 92 ? 3.594 7.818 -11.419 1.00 93.44 92 ILE A CA 1
ATOM 701 C C . ILE A 1 92 ? 2.078 7.917 -11.224 1.00 93.44 92 ILE A C 1
ATOM 703 O O . ILE A 1 92 ? 1.616 8.745 -10.443 1.00 93.44 92 ILE A O 1
ATOM 707 N N . ILE A 1 93 ? 1.300 7.056 -11.885 1.00 94.12 93 ILE A N 1
ATOM 708 C CA . ILE A 1 93 ? -0.162 7.029 -11.733 1.00 94.12 93 ILE A CA 1
ATOM 709 C C . ILE A 1 93 ? -0.547 6.730 -10.278 1.00 94.12 93 ILE A C 1
ATOM 711 O O . ILE A 1 93 ? -1.406 7.408 -9.716 1.00 94.12 93 ILE A O 1
ATOM 715 N N . ILE A 1 94 ? 0.117 5.760 -9.645 1.00 92.25 94 ILE A N 1
ATOM 716 C CA . ILE A 1 94 ? -0.133 5.408 -8.241 1.00 92.25 94 ILE A CA 1
ATOM 717 C C . ILE A 1 94 ? 0.232 6.561 -7.307 1.00 92.25 94 ILE A C 1
ATOM 719 O O . ILE A 1 94 ? -0.516 6.837 -6.374 1.00 92.25 94 ILE A O 1
ATOM 723 N N . LEU A 1 95 ? 1.338 7.262 -7.561 1.00 93.62 95 LEU A N 1
ATOM 724 C CA . LEU A 1 95 ? 1.733 8.429 -6.774 1.00 93.62 95 LEU A CA 1
ATOM 725 C C . LEU A 1 95 ? 0.651 9.518 -6.820 1.00 93.62 95 LEU A C 1
ATOM 727 O O . LEU A 1 95 ? 0.270 10.058 -5.784 1.00 93.62 95 LEU A O 1
ATOM 731 N N . LEU A 1 96 ? 0.118 9.811 -8.009 1.00 96.44 96 LEU A N 1
ATOM 732 C CA . LEU A 1 96 ? -0.965 10.783 -8.167 1.00 96.44 96 LEU A CA 1
ATOM 733 C C . LEU A 1 96 ? -2.238 10.334 -7.439 1.00 96.44 96 LEU A C 1
ATOM 735 O O . LEU A 1 96 ? -2.881 11.150 -6.778 1.00 96.44 96 LEU A O 1
ATOM 739 N N . LEU A 1 97 ? -2.570 9.042 -7.506 1.00 94.62 97 LEU A N 1
ATOM 740 C CA . LEU A 1 97 ? -3.704 8.476 -6.778 1.00 94.62 97 LEU A CA 1
ATOM 741 C C . LEU A 1 97 ? -3.518 8.588 -5.258 1.00 94.62 97 LEU A C 1
ATOM 743 O O . LEU A 1 97 ? -4.451 8.976 -4.563 1.00 94.62 97 LEU A O 1
ATOM 747 N N . GLN A 1 98 ? -2.323 8.304 -4.737 1.00 93.25 98 GLN A N 1
ATOM 748 C CA . GLN A 1 98 ? -2.020 8.443 -3.309 1.00 93.25 98 GLN A CA 1
ATOM 749 C C . GLN A 1 98 ? -2.145 9.894 -2.840 1.00 93.25 98 GLN A C 1
ATOM 751 O O . GLN A 1 98 ? -2.712 10.138 -1.778 1.00 93.25 98 GLN A O 1
ATOM 756 N N . ILE A 1 99 ? -1.676 10.859 -3.637 1.00 96.69 99 ILE A N 1
ATOM 757 C CA . ILE A 1 99 ? -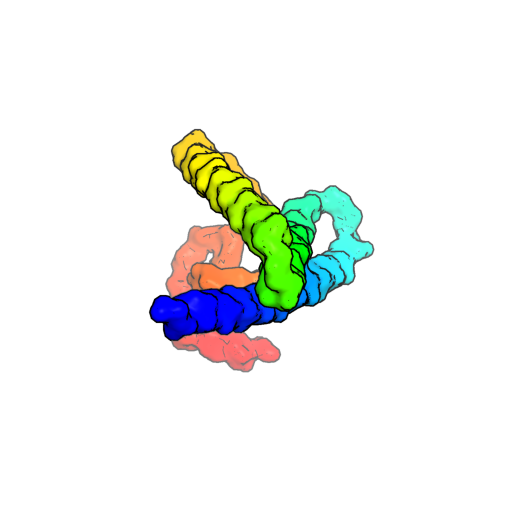1.837 12.287 -3.329 1.00 96.69 99 ILE A CA 1
ATOM 758 C C . ILE A 1 99 ? -3.324 12.662 -3.307 1.00 96.69 99 ILE A C 1
ATOM 760 O O . ILE A 1 99 ? -3.772 13.325 -2.374 1.00 96.69 99 ILE A O 1
ATOM 764 N N . ALA A 1 100 ? -4.107 12.206 -4.289 1.00 96.56 100 ALA A N 1
ATOM 765 C CA . ALA A 1 100 ? -5.547 12.458 -4.329 1.00 96.56 100 ALA A CA 1
ATOM 766 C C . ALA A 1 100 ? -6.278 11.850 -3.119 1.00 96.56 100 ALA A C 1
ATOM 768 O O . ALA A 1 100 ? -7.086 12.533 -2.492 1.00 96.56 100 ALA A O 1
ATOM 769 N N . LEU A 1 101 ? -5.954 10.605 -2.748 1.00 93.81 101 LEU A N 1
ATOM 770 C CA . LEU A 1 101 ? -6.497 9.937 -1.561 1.00 93.81 101 LEU A CA 1
ATOM 771 C C . LEU A 1 101 ? -6.113 10.665 -0.269 1.00 93.81 101 LEU A C 1
ATOM 773 O O . LEU A 1 101 ? -6.963 10.838 0.599 1.00 93.81 101 LEU A O 1
ATOM 777 N N . ALA A 1 102 ? -4.867 11.126 -0.149 1.00 94.25 102 ALA A N 1
ATOM 778 C CA . ALA A 1 102 ? -4.407 11.876 1.016 1.00 94.25 102 ALA A CA 1
ATOM 779 C C . ALA A 1 102 ? -5.155 13.210 1.166 1.00 94.25 102 ALA A C 1
ATOM 781 O O . ALA A 1 102 ? -5.592 13.549 2.264 1.00 94.25 102 ALA A O 1
ATOM 782 N N . ILE A 1 103 ? -5.355 13.941 0.064 1.00 95.50 103 ILE A N 1
ATOM 783 C CA . ILE A 1 103 ? -6.133 15.188 0.063 1.00 95.50 103 ILE A CA 1
ATOM 784 C C . ILE A 1 103 ? -7.59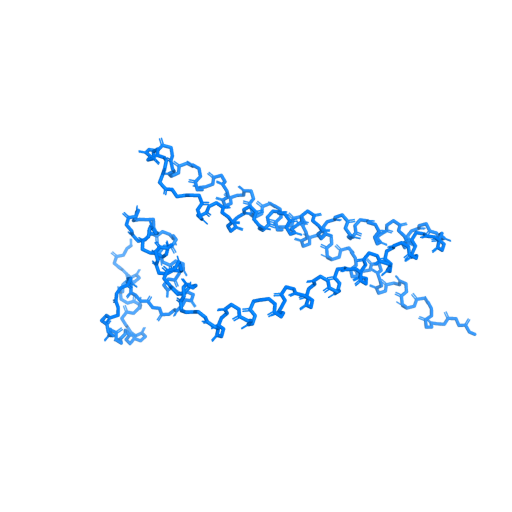8 14.903 0.414 1.00 95.50 103 ILE A C 1
ATOM 786 O O . ILE A 1 103 ? -8.167 15.596 1.254 1.00 95.50 103 ILE A O 1
ATOM 790 N N . TYR A 1 104 ? -8.199 13.874 -0.188 1.00 92.81 104 TYR A N 1
ATOM 791 C CA . TYR A 1 104 ? -9.573 13.470 0.111 1.00 92.81 104 TYR A CA 1
ATOM 792 C C . TYR A 1 104 ? -9.749 13.127 1.597 1.00 92.81 104 TYR A C 1
ATOM 794 O O . TYR A 1 104 ? -10.637 13.670 2.252 1.00 92.81 104 TYR A O 1
ATOM 802 N N . ALA A 1 105 ? -8.859 12.298 2.150 1.00 90.06 105 ALA A N 1
ATOM 803 C CA . ALA A 1 105 ? -8.872 11.934 3.563 1.00 90.06 105 ALA A CA 1
ATOM 804 C C . ALA A 1 105 ? -8.716 13.164 4.471 1.00 90.06 105 ALA A C 1
ATOM 806 O O . ALA A 1 105 ? -9.449 13.302 5.448 1.00 90.06 105 ALA A O 1
ATOM 807 N N . PHE A 1 106 ? -7.818 14.092 4.127 1.00 91.50 106 PHE A N 1
ATOM 808 C CA . PHE A 1 106 ? -7.627 15.328 4.887 1.00 91.50 106 PHE A CA 1
ATOM 809 C C . PHE A 1 106 ? -8.894 16.196 4.917 1.00 91.50 106 PHE A C 1
ATOM 811 O O . PHE A 1 106 ? -9.261 16.713 5.970 1.00 91.50 106 PHE A O 1
ATOM 818 N N . ILE A 1 107 ? -9.593 16.322 3.784 1.00 90.75 107 ILE A N 1
ATOM 819 C CA . ILE A 1 107 ? -10.844 17.087 3.693 1.00 90.75 107 ILE A CA 1
ATOM 820 C C . ILE A 1 107 ? -11.941 16.443 4.549 1.00 90.75 107 ILE A C 1
ATOM 822 O O . ILE A 1 107 ? -12.601 17.154 5.304 1.00 90.75 107 ILE A O 1
ATOM 826 N N . VAL A 1 108 ? -12.124 15.121 4.462 1.00 86.50 108 VAL A N 1
ATOM 827 C CA . VAL A 1 108 ? -13.146 14.394 5.241 1.00 86.50 108 VAL A CA 1
ATOM 828 C C . VAL A 1 108 ? -12.899 14.533 6.742 1.00 86.50 108 VAL A C 1
ATOM 830 O O . VAL A 1 108 ? -13.827 14.824 7.495 1.00 86.50 108 VAL A O 1
ATOM 833 N N . ILE A 1 109 ? -11.644 14.392 7.176 1.00 84.88 109 ILE A N 1
ATOM 834 C CA . ILE A 1 109 ? -11.283 14.507 8.594 1.00 84.88 109 ILE A CA 1
ATOM 835 C C . ILE A 1 109 ? -11.509 15.932 9.117 1.00 84.88 109 ILE A C 1
ATOM 837 O O . ILE A 1 109 ? -11.875 16.100 10.279 1.00 84.88 109 ILE A O 1
ATOM 841 N N . ASN A 1 110 ? -11.300 16.952 8.277 1.00 86.31 110 ASN A N 1
ATOM 842 C CA . ASN A 1 110 ? -11.400 18.355 8.679 1.00 86.31 110 ASN A CA 1
ATOM 843 C C . ASN A 1 110 ? -12.822 18.940 8.591 1.00 86.31 110 ASN A C 1
ATOM 845 O O . ASN A 1 110 ? -13.139 19.860 9.340 1.00 86.31 110 ASN A O 1
ATOM 849 N N . ASN A 1 111 ? -13.664 18.456 7.673 1.00 79.56 111 ASN A N 1
ATOM 850 C CA . ASN A 1 111 ? -14.971 19.066 7.395 1.00 79.56 111 ASN A CA 1
ATOM 851 C C . ASN A 1 111 ? -16.156 18.385 8.094 1.00 79.56 111 ASN A C 1
ATOM 853 O O . ASN A 1 111 ? -17.218 18.997 8.182 1.00 79.56 111 ASN A O 1
ATOM 857 N N . SER A 1 112 ? -16.002 17.149 8.571 1.00 74.50 112 SER A N 1
ATOM 858 C CA . SER A 1 112 ? -17.094 16.374 9.172 1.00 74.50 112 SER A CA 1
ATOM 859 C C . SER A 1 112 ? -16.597 15.551 10.355 1.00 74.50 112 SER A C 1
ATOM 861 O O . SER A 1 112 ? -15.575 14.881 10.244 1.00 74.50 112 SER A O 1
ATOM 863 N N . ASP A 1 113 ? -17.341 15.549 11.463 1.00 78.19 113 ASP A N 1
ATOM 864 C CA . ASP A 1 113 ? -17.143 14.590 12.561 1.00 78.19 113 ASP A CA 1
ATOM 865 C C . ASP A 1 113 ? -17.766 13.213 12.247 1.00 78.19 113 ASP A C 1
ATOM 867 O O . ASP A 1 113 ? -17.650 12.286 13.046 1.00 78.19 113 ASP A O 1
ATOM 871 N N . ASP A 1 114 ? -18.386 13.050 11.073 1.00 77.19 114 ASP A N 1
ATOM 872 C CA . ASP A 1 114 ? -19.083 11.829 10.644 1.00 77.19 114 ASP A CA 1
ATOM 873 C C . ASP A 1 114 ? -18.176 10.592 10.675 1.00 77.19 114 ASP A C 1
ATOM 875 O O . ASP A 1 114 ? -18.583 9.535 11.151 1.00 77.19 114 ASP A O 1
ATOM 879 N N . TRP A 1 115 ? -16.899 10.735 10.302 1.00 78.00 115 TRP A N 1
ATOM 880 C CA . TRP A 1 115 ? -15.937 9.629 10.383 1.00 78.00 115 TRP A CA 1
ATOM 881 C C . TRP A 1 115 ? -15.725 9.134 11.822 1.00 78.00 115 TRP A C 1
ATOM 883 O O . TRP A 1 115 ? -15.392 7.966 12.021 1.00 78.00 115 TRP A O 1
ATOM 893 N N . LYS A 1 116 ? -15.908 9.997 12.836 1.00 76.62 116 LYS A N 1
ATOM 894 C CA . LYS A 1 116 ? -15.839 9.592 14.247 1.00 76.62 116 LYS A CA 1
ATOM 895 C C . LYS A 1 116 ? -17.054 8.761 14.613 1.00 76.62 116 LYS A C 1
ATOM 897 O O . LYS A 1 116 ? -16.894 7.778 15.325 1.00 76.62 116 LYS A O 1
ATOM 902 N N . HIS A 1 117 ? -18.240 9.139 14.140 1.00 76.12 117 HIS A N 1
ATOM 903 C CA . HIS A 1 117 ? -19.458 8.367 14.370 1.00 76.12 117 HIS A CA 1
ATOM 904 C C . HIS A 1 117 ? -19.359 6.978 13.737 1.00 76.12 117 HIS A C 1
ATOM 906 O O . HIS A 1 117 ? -19.561 5.995 14.447 1.00 76.12 117 HIS A O 1
ATOM 912 N N . ASP A 1 118 ? -18.920 6.890 12.480 1.00 76.50 118 ASP A N 1
ATOM 913 C CA . ASP A 1 118 ? -18.711 5.611 11.789 1.00 76.50 118 ASP A CA 1
ATOM 914 C C . ASP A 1 118 ? -17.652 4.744 12.488 1.00 76.50 118 ASP A C 1
ATOM 916 O O . ASP A 1 118 ? -17.834 3.538 12.667 1.00 76.50 118 ASP A O 1
ATOM 920 N N . LEU A 1 119 ? -16.547 5.355 12.934 1.00 74.62 119 LEU A N 1
ATOM 921 C CA . LEU A 1 119 ? -15.493 4.655 13.668 1.00 74.62 119 LEU A CA 1
ATOM 922 C C . LEU A 1 119 ? -15.987 4.143 15.026 1.00 74.62 119 LEU A C 1
ATOM 924 O O . LEU A 1 119 ? -15.686 3.012 15.400 1.00 74.62 119 LEU A O 1
ATOM 928 N N . ILE A 1 120 ? -16.732 4.966 15.766 1.00 75.94 120 ILE A N 1
ATOM 929 C CA . ILE A 1 120 ? -17.313 4.607 17.063 1.00 75.94 120 ILE A CA 1
ATOM 930 C C . ILE A 1 120 ? -18.337 3.484 16.879 1.00 75.94 120 ILE A C 1
ATOM 932 O O . ILE A 1 120 ? -18.329 2.523 17.640 1.00 75.94 120 ILE A O 1
ATOM 936 N N . GLU A 1 121 ? -19.189 3.542 15.862 1.00 75.94 121 GLU A N 1
ATOM 937 C CA . GLU A 1 121 ? -20.173 2.491 15.598 1.00 75.94 121 GLU A CA 1
ATOM 938 C C . GLU A 1 121 ? -19.507 1.167 15.192 1.00 75.94 121 GLU A C 1
ATOM 940 O O . GLU A 1 121 ? -19.848 0.106 15.727 1.00 75.94 121 GLU A O 1
ATOM 945 N N . ALA A 1 122 ? -18.465 1.230 14.357 1.00 72.50 122 ALA A N 1
ATOM 946 C CA . ALA A 1 122 ? -17.636 0.073 14.041 1.00 72.50 122 ALA A CA 1
ATOM 947 C C . ALA A 1 122 ? -16.977 -0.511 15.303 1.00 72.50 122 ALA A C 1
ATOM 949 O O . ALA A 1 122 ? -17.068 -1.719 15.532 1.00 72.50 122 ALA A O 1
ATOM 950 N N . LEU A 1 123 ? -16.384 0.322 16.167 1.00 71.31 123 LEU A N 1
ATOM 951 C CA . LEU A 1 123 ? -15.749 -0.138 17.407 1.00 71.31 123 LEU A CA 1
ATOM 952 C C . LEU A 1 123 ? -16.772 -0.772 18.361 1.00 71.31 123 LEU A C 1
ATOM 954 O O . LEU A 1 123 ? -16.505 -1.827 18.936 1.00 71.31 123 LEU A O 1
ATOM 958 N N . ARG A 1 124 ? -17.963 -0.173 18.495 1.00 73.12 124 ARG A N 1
ATOM 959 C CA . ARG A 1 124 ? -19.048 -0.696 19.339 1.00 73.12 124 ARG A CA 1
ATOM 960 C C . ARG A 1 124 ? -19.433 -2.107 18.931 1.00 73.12 124 ARG A C 1
ATOM 962 O O . ARG A 1 124 ? -19.574 -2.977 19.782 1.00 73.12 124 ARG A O 1
ATOM 9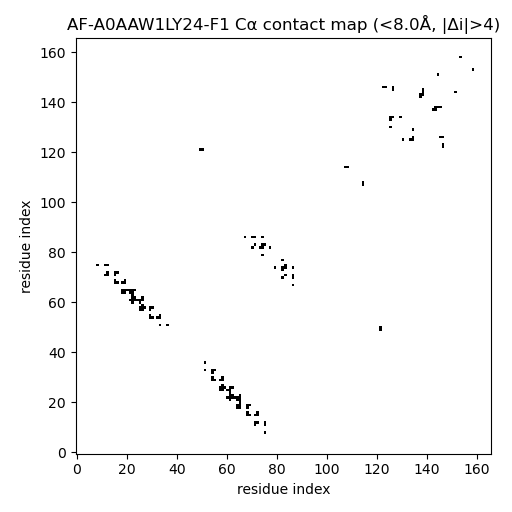69 N N . SER A 1 125 ? -19.533 -2.337 17.625 1.00 69.38 125 SER A N 1
ATOM 970 C CA . SER A 1 125 ? -19.898 -3.643 17.083 1.00 69.38 125 SER A CA 1
ATOM 971 C C . SER A 1 125 ? -18.852 -4.732 17.367 1.00 69.38 125 SER A C 1
ATOM 973 O O . SER A 1 125 ? -19.217 -5.901 17.481 1.00 69.38 125 SER A O 1
ATOM 975 N N . VAL A 1 126 ? -17.570 -4.374 17.536 1.00 66.50 126 VAL A N 1
ATOM 976 C CA . VAL A 1 126 ? -16.516 -5.312 17.976 1.00 66.50 126 VAL A CA 1
ATOM 977 C C . VAL A 1 126 ? -16.715 -5.685 19.447 1.00 66.50 126 VAL A C 1
ATOM 979 O O . VAL A 1 126 ? -16.664 -6.863 19.796 1.00 66.50 126 VAL A O 1
ATOM 982 N N . PHE A 1 127 ? -16.989 -4.696 20.303 1.00 68.62 127 PHE A N 1
ATOM 983 C CA . PHE A 1 127 ? -17.219 -4.916 21.734 1.00 68.62 127 PHE A CA 1
ATOM 984 C C . PHE A 1 127 ? -18.502 -5.709 22.019 1.00 68.62 127 PHE A C 1
ATOM 986 O O . PHE A 1 127 ? -18.474 -6.601 22.866 1.00 68.62 127 PHE A O 1
ATOM 993 N N . ASP A 1 128 ? -19.594 -5.439 21.297 1.00 70.12 128 ASP A N 1
ATOM 994 C CA . ASP A 1 128 ? -20.875 -6.141 21.474 1.00 70.12 128 ASP A CA 1
ATOM 995 C C . ASP A 1 128 ? -20.796 -7.625 21.072 1.00 70.12 128 ASP A C 1
ATOM 997 O O . ASP A 1 128 ? -21.517 -8.453 21.630 1.00 70.12 128 ASP A O 1
ATOM 1001 N N . ARG A 1 129 ? -19.899 -7.990 20.143 1.00 63.91 129 ARG A N 1
ATOM 1002 C CA . ARG A 1 129 ? -19.656 -9.395 19.765 1.00 63.91 129 ARG A CA 1
ATOM 1003 C C . ARG A 1 129 ? -18.831 -10.171 20.794 1.00 63.91 129 ARG A C 1
ATOM 1005 O O . ARG A 1 129 ? -18.841 -11.396 20.754 1.00 63.91 129 ARG A O 1
ATOM 1012 N N . GLY A 1 130 ? -18.127 -9.489 21.700 1.00 62.50 130 GLY A N 1
ATOM 1013 C CA . GLY A 1 130 ? -17.337 -10.138 22.747 1.00 62.50 130 GLY A CA 1
ATOM 1014 C C . GLY A 1 130 ? -16.138 -10.941 22.233 1.00 62.50 130 GLY A C 1
ATOM 1015 O O . GLY A 1 130 ? -15.698 -11.861 22.920 1.00 62.50 130 GLY A O 1
ATOM 1016 N N . ASP A 1 131 ? -15.604 -10.616 21.049 1.00 66.69 131 ASP A N 1
ATOM 1017 C CA . ASP A 1 131 ? -14.382 -11.244 20.539 1.00 66.69 131 ASP A CA 1
ATOM 1018 C C . ASP A 1 131 ? -13.184 -10.781 21.375 1.00 66.69 131 ASP A C 1
ATOM 1020 O O . ASP A 1 131 ? -12.598 -9.717 21.160 1.00 66.69 131 ASP A O 1
ATOM 1024 N N . GLN A 1 132 ? -12.860 -11.585 22.384 1.00 65.19 132 GLN A N 1
ATOM 1025 C CA . GLN A 1 132 ? -11.871 -11.253 23.397 1.00 65.19 132 GLN A CA 1
ATOM 1026 C C . GLN A 1 132 ? -10.479 -11.039 22.793 1.00 65.19 132 GLN A C 1
ATOM 1028 O O . GLN A 1 132 ? -9.752 -10.166 23.255 1.00 65.19 132 GLN A O 1
ATOM 1033 N N . GLN A 1 133 ? -10.135 -11.754 21.715 1.00 64.88 133 GLN A N 1
ATOM 1034 C CA . GLN A 1 133 ? -8.840 -11.605 21.049 1.00 64.88 133 GLN A CA 1
ATOM 1035 C C . GLN A 1 133 ? -8.747 -10.274 20.301 1.00 64.88 133 GLN A C 1
ATOM 1037 O O . GLN A 1 133 ? -7.751 -9.558 20.433 1.00 64.88 133 GLN A O 1
ATOM 1042 N N . ALA A 1 134 ? -9.792 -9.908 19.555 1.00 63.44 134 ALA A N 1
ATOM 1043 C CA . ALA A 1 134 ? -9.841 -8.623 18.863 1.00 63.44 134 ALA A CA 1
ATOM 1044 C C . ALA A 1 134 ? -9.882 -7.452 19.860 1.00 63.44 134 ALA A C 1
ATOM 1046 O O . ALA A 1 134 ? -9.151 -6.471 19.701 1.00 63.44 134 ALA A O 1
ATOM 1047 N N . ILE A 1 135 ? -10.689 -7.567 20.920 1.00 67.12 135 ILE A N 1
ATOM 1048 C CA . ILE A 1 135 ? -10.809 -6.551 21.973 1.00 67.12 135 ILE A CA 1
ATOM 1049 C C . ILE A 1 135 ? -9.470 -6.359 22.693 1.00 67.12 135 ILE A C 1
ATOM 1051 O O . ILE A 1 135 ? -9.019 -5.222 22.819 1.00 67.12 135 ILE A O 1
ATOM 1055 N N . GLU A 1 136 ? -8.801 -7.433 23.122 1.00 70.31 136 GLU A N 1
ATOM 1056 C CA . GLU A 1 136 ? -7.492 -7.348 23.782 1.00 70.31 136 GLU A CA 1
ATOM 1057 C C . GLU A 1 136 ? -6.421 -6.765 22.850 1.00 70.31 136 GLU A C 1
ATOM 1059 O O . GLU A 1 136 ? -5.623 -5.931 23.284 1.00 70.31 136 GLU A O 1
ATOM 1064 N N . PHE A 1 137 ? -6.438 -7.118 21.560 1.00 67.81 137 PHE A N 1
ATOM 1065 C CA . PHE A 1 137 ? -5.527 -6.551 20.565 1.00 67.81 137 PHE A CA 1
ATOM 1066 C C . PHE A 1 137 ? -5.710 -5.035 20.406 1.00 67.81 137 PHE A C 1
ATOM 1068 O O . PHE A 1 137 ? -4.727 -4.283 20.439 1.00 67.81 137 PHE A O 1
ATOM 1075 N N . PHE A 1 138 ? -6.953 -4.562 20.271 1.00 68.12 138 PHE A N 1
ATOM 1076 C CA . PHE A 1 138 ? -7.241 -3.128 20.189 1.00 68.12 138 PHE A CA 1
ATOM 1077 C C . PHE A 1 138 ? -6.889 -2.405 21.491 1.00 68.12 138 PHE A C 1
ATOM 1079 O O . PHE A 1 138 ? -6.254 -1.351 21.441 1.00 68.12 138 PHE A O 1
ATOM 1086 N N . GLN A 1 139 ? -7.229 -2.978 22.647 1.00 70.06 139 GLN A N 1
ATOM 1087 C CA . GLN A 1 139 ? -6.930 -2.404 23.962 1.00 70.06 139 GLN A CA 1
ATOM 1088 C C . GLN A 1 139 ? -5.420 -2.291 24.222 1.00 70.06 139 GLN A C 1
ATOM 1090 O O . GLN A 1 139 ? -4.957 -1.264 24.723 1.00 70.06 139 GLN A O 1
ATOM 1095 N N . GLN A 1 140 ? -4.625 -3.289 23.822 1.00 69.00 140 GLN A N 1
ATOM 1096 C CA . GLN A 1 140 ? -3.161 -3.237 23.921 1.00 69.00 140 GLN A CA 1
ATOM 1097 C C . GLN A 1 140 ? -2.544 -2.235 22.940 1.00 69.00 140 GLN A C 1
ATOM 1099 O O . GLN A 1 140 ? -1.641 -1.485 23.320 1.00 69.00 140 GLN A O 1
ATOM 1104 N N . THR A 1 141 ? -3.041 -2.199 21.701 1.00 67.19 141 THR A N 1
ATOM 1105 C CA . THR A 1 141 ? -2.510 -1.333 20.636 1.00 67.19 141 THR A CA 1
ATOM 1106 C C . THR A 1 141 ? -2.821 0.142 20.890 1.00 67.19 141 THR A C 1
ATOM 1108 O O . THR A 1 141 ? -1.963 1.000 20.691 1.00 67.19 141 THR A O 1
ATOM 1111 N N . LEU A 1 142 ? -4.038 0.444 21.346 1.00 68.94 142 LEU A N 1
ATOM 1112 C CA . LEU A 1 142 ? -4.512 1.806 21.610 1.00 68.94 142 LEU A CA 1
ATOM 1113 C C . LEU A 1 142 ? -4.310 2.238 23.069 1.00 68.94 142 LEU A C 1
ATOM 1115 O O . LEU A 1 142 ? -4.609 3.382 23.405 1.00 68.94 142 LEU A O 1
ATOM 1119 N N . GLN A 1 143 ? -3.798 1.344 23.925 1.00 68.31 143 GLN A N 1
ATOM 1120 C CA . GLN A 1 143 ? -3.601 1.577 25.361 1.00 68.31 143 GLN A CA 1
ATOM 1121 C C . GLN A 1 143 ? -4.890 2.062 26.056 1.00 68.31 143 GLN A C 1
ATOM 1123 O O . GLN A 1 143 ? -4.856 2.919 26.941 1.00 68.31 143 GLN A O 1
ATOM 1128 N N . CYS A 1 144 ? -6.042 1.532 25.645 1.00 73.38 144 CYS A N 1
ATOM 1129 C CA . CYS A 1 144 ? -7.358 1.884 26.177 1.00 73.38 144 CYS A CA 1
ATOM 1130 C C . CYS A 1 144 ? -8.075 0.641 26.725 1.00 73.38 144 CYS A C 1
ATOM 1132 O O . CYS A 1 144 ? -7.689 -0.483 26.424 1.00 73.38 144 CYS A O 1
ATOM 1134 N N . CYS A 1 145 ? -9.107 0.821 27.554 1.00 74.31 145 CYS A N 1
ATOM 1135 C CA . CYS A 1 145 ? -9.914 -0.279 28.086 1.00 74.31 145 CYS A CA 1
ATOM 1136 C C . CYS A 1 145 ? -11.400 0.070 27.979 1.00 74.31 145 CYS A C 1
ATOM 1138 O O . CYS A 1 145 ? -11.834 1.104 28.486 1.00 74.31 145 CYS A O 1
ATOM 1140 N N . GLY A 1 146 ? -12.167 -0.807 27.330 1.00 68.62 146 GLY A N 1
ATOM 1141 C CA . GLY A 1 146 ? -13.592 -0.608 27.072 1.00 68.62 146 GLY A CA 1
ATOM 1142 C C . GLY A 1 146 ? -13.909 0.352 25.917 1.00 68.62 146 GLY A C 1
ATOM 1143 O O . GLY A 1 146 ? -13.037 1.004 25.349 1.00 68.62 146 GLY A O 1
ATOM 1144 N N . PHE A 1 147 ? -15.195 0.404 25.570 1.00 60.97 147 PHE A N 1
ATOM 1145 C CA . PHE A 1 147 ? -15.744 1.243 24.503 1.00 60.97 147 PHE A CA 1
ATOM 1146 C C . PHE A 1 147 ? -16.048 2.681 24.961 1.00 60.97 147 PHE A C 1
ATOM 1148 O O . PHE A 1 147 ? -15.949 3.617 24.174 1.00 60.97 147 PHE A O 1
ATOM 1155 N N . ASP A 1 148 ? -16.393 2.864 26.239 1.00 57.69 148 ASP A N 1
ATOM 1156 C CA . ASP A 1 148 ? -16.818 4.151 26.789 1.00 57.69 148 ASP A CA 1
ATOM 1157 C C . ASP A 1 148 ? -15.774 4.694 27.774 1.00 57.69 148 ASP A C 1
ATOM 1159 O O . ASP A 1 148 ? -15.319 3.995 28.685 1.00 57.69 148 ASP A O 1
ATOM 1163 N N . HIS A 1 149 ? -15.375 5.951 27.576 1.00 46.06 149 HIS A N 1
ATOM 1164 C CA . HIS A 1 149 ? -14.375 6.648 28.382 1.00 46.06 149 HIS A CA 1
ATOM 1165 C C . HIS A 1 149 ? -14.914 6.914 29.797 1.00 46.06 149 HIS A C 1
ATOM 1167 O O . HIS A 1 149 ? -15.325 8.018 30.154 1.00 46.06 149 HIS A O 1
ATOM 1173 N N . ARG A 1 150 ? -14.814 5.917 30.674 1.00 38.88 150 ARG A N 1
ATOM 1174 C CA . ARG A 1 150 ? -14.442 6.202 32.061 1.00 38.88 150 ARG A CA 1
ATOM 1175 C C . ARG A 1 150 ? -12.918 6.126 32.098 1.00 38.88 150 ARG A C 1
ATOM 1177 O O . ARG A 1 150 ? -12.392 5.046 31.840 1.00 38.88 150 ARG A O 1
ATOM 1184 N N . PRO A 1 151 ? -12.191 7.222 32.380 1.00 40.97 151 PRO A N 1
ATOM 1185 C CA . PRO A 1 151 ? -10.741 7.174 32.479 1.00 40.97 151 PRO A CA 1
ATOM 1186 C C . PRO A 1 151 ? -10.365 6.344 33.708 1.00 40.97 151 PRO A C 1
ATOM 1188 O O . PRO A 1 151 ? -10.197 6.862 34.809 1.00 40.97 151 PRO A O 1
ATOM 1191 N N . VAL A 1 152 ? -10.249 5.033 33.534 1.00 52.28 152 VAL A N 1
ATOM 1192 C CA . VAL A 1 152 ? -9.488 4.205 34.454 1.00 52.28 152 VAL A CA 1
ATOM 1193 C C . VAL A 1 152 ? -8.052 4.330 33.975 1.00 52.28 152 VAL A C 1
ATOM 1195 O O . VAL A 1 152 ? -7.637 3.678 33.024 1.00 52.28 152 VAL A O 1
ATOM 1198 N N . PHE A 1 153 ? -7.296 5.226 34.606 1.00 43.59 153 PHE A N 1
ATOM 1199 C CA . PHE A 1 153 ? -5.841 5.145 34.579 1.00 43.59 153 PHE A CA 1
ATOM 1200 C C . PHE A 1 153 ? -5.485 3.758 35.120 1.00 43.59 153 PHE A C 1
ATOM 1202 O O . PHE A 1 153 ? -5.617 3.519 36.320 1.00 43.59 153 PHE A O 1
ATOM 1209 N N . ILE A 1 154 ? -5.108 2.825 34.247 1.00 55.78 154 ILE A N 1
ATOM 1210 C CA . ILE A 1 154 ? -4.602 1.523 34.671 1.00 55.78 154 ILE A CA 1
ATOM 1211 C C . ILE A 1 154 ? -3.095 1.711 34.865 1.00 55.78 154 ILE A C 1
ATOM 1213 O O . ILE A 1 154 ? -2.364 1.796 33.877 1.00 55.78 154 ILE A O 1
ATOM 1217 N N . PRO A 1 155 ? -2.595 1.850 36.108 1.00 49.38 155 PRO A N 1
ATOM 1218 C CA . PRO A 1 155 ? -1.159 1.888 36.332 1.00 49.38 155 PRO A CA 1
ATOM 1219 C C . PRO A 1 155 ? -0.539 0.583 35.817 1.00 49.38 155 PRO A C 1
ATOM 1221 O O . PRO A 1 155 ? -1.151 -0.481 35.906 1.00 49.38 155 PRO A O 1
ATOM 1224 N N . ALA A 1 156 ? 0.695 0.650 35.311 1.00 54.28 156 ALA A N 1
ATOM 1225 C CA . ALA A 1 156 ? 1.412 -0.493 34.731 1.00 54.28 156 ALA A CA 1
ATOM 1226 C C . ALA A 1 156 ? 1.480 -1.737 35.650 1.00 54.28 156 ALA A C 1
ATOM 1228 O O . ALA A 1 156 ? 1.662 -2.853 35.171 1.00 54.28 156 ALA A O 1
ATOM 1229 N N . SER A 1 157 ? 1.288 -1.566 36.962 1.00 53.19 157 SER A N 1
ATOM 1230 C CA . SER A 1 157 ? 1.209 -2.637 37.961 1.00 53.19 157 SER A CA 1
ATOM 1231 C C . SER A 1 157 ? -0.104 -3.435 37.963 1.00 53.19 157 SER A C 1
ATOM 1233 O O . SER A 1 157 ? -0.133 -4.535 38.508 1.00 53.19 157 SER A O 1
ATOM 1235 N N . LEU A 1 158 ? -1.192 -2.909 37.390 1.00 54.72 158 LEU A N 1
ATOM 1236 C CA . LEU A 1 158 ? -2.478 -3.612 37.308 1.00 54.72 158 LEU A CA 1
ATOM 1237 C C . LEU A 1 158 ? -2.601 -4.452 36.028 1.00 54.72 158 LEU A C 1
ATOM 1239 O O . LEU A 1 158 ? -3.286 -5.472 36.030 1.00 54.72 158 LEU A O 1
ATOM 1243 N N . VAL A 1 159 ? -1.901 -4.052 34.958 1.00 57.66 159 VAL A N 1
ATOM 1244 C CA . VAL A 1 159 ? -1.808 -4.819 33.703 1.00 57.66 159 VAL A CA 1
ATOM 1245 C C . VAL A 1 159 ? -1.177 -6.190 33.963 1.00 57.66 159 VAL A C 1
ATOM 1247 O O . VAL A 1 159 ? -1.651 -7.202 33.455 1.00 57.66 159 VAL A O 1
ATOM 1250 N N . THR A 1 160 ? -0.159 -6.246 34.824 1.00 54.94 160 THR A N 1
ATOM 1251 C CA . THR A 1 160 ? 0.505 -7.500 35.204 1.00 54.94 160 THR A CA 1
ATOM 1252 C C . THR A 1 160 ? -0.329 -8.370 36.146 1.00 54.94 160 THR A C 1
ATOM 1254 O O . THR A 1 160 ? -0.203 -9.587 36.093 1.00 54.94 160 THR A O 1
ATOM 1257 N N . MET A 1 161 ? -1.210 -7.795 36.976 1.00 49.03 161 MET A N 1
ATOM 1258 C CA . MET A 1 161 ? -2.114 -8.585 37.830 1.00 49.03 161 MET A CA 1
ATOM 1259 C C . MET A 1 161 ? -3.283 -9.205 37.060 1.00 49.03 161 MET A C 1
ATOM 1261 O O . MET A 1 161 ? -3.681 -10.323 37.383 1.00 49.03 161 MET A O 1
ATOM 1265 N N . LEU A 1 162 ? -3.826 -8.513 36.052 1.00 51.00 162 LEU A N 1
ATOM 1266 C CA . LEU A 1 162 ? -4.891 -9.061 35.201 1.00 51.00 162 LEU A CA 1
ATOM 1267 C C . LEU A 1 162 ? -4.384 -10.217 34.323 1.00 51.00 162 LEU A C 1
ATOM 1269 O O . LEU A 1 162 ? -5.116 -11.179 34.131 1.00 51.00 162 LEU A O 1
ATOM 1273 N N . TRP A 1 163 ? -3.108 -10.188 33.919 1.00 45.75 163 TRP A N 1
ATOM 1274 C CA . TRP A 1 163 ? -2.426 -11.288 33.215 1.00 45.75 163 TRP A CA 1
ATOM 1275 C C . TRP A 1 163 ? -2.246 -12.574 34.046 1.00 45.75 163 TRP A C 1
ATOM 1277 O O . TRP A 1 163 ? -2.042 -13.639 33.482 1.00 45.75 163 TRP A O 1
ATOM 1287 N N . ILE A 1 164 ? -2.275 -12.498 35.384 1.00 37.44 164 ILE A N 1
ATOM 1288 C CA . ILE A 1 164 ? -2.044 -13.659 36.273 1.00 37.44 164 ILE A CA 1
ATOM 1289 C C . ILE A 1 164 ? -3.361 -14.389 36.610 1.00 37.44 164 ILE A C 1
ATOM 1291 O O . ILE A 1 164 ? -3.342 -15.466 37.207 1.00 37.44 164 ILE A O 1
ATOM 1295 N N . ARG A 1 165 ? -4.519 -13.821 36.247 1.00 37.59 165 ARG A N 1
ATOM 1296 C CA . ARG A 1 165 ? -5.845 -14.374 36.580 1.00 37.59 165 ARG A CA 1
ATOM 1297 C C . ARG A 1 165 ? -6.637 -14.907 35.373 1.00 37.59 165 ARG A C 1
ATOM 1299 O O . ARG A 1 165 ? -7.829 -15.177 35.514 1.00 37.59 165 ARG A O 1
ATOM 1306 N N . SER A 1 166 ? -5.973 -15.092 34.239 1.00 42.09 166 SER A N 1
ATOM 1307 C CA . SER A 1 166 ? -6.435 -15.821 33.046 1.00 42.09 166 SER A CA 1
ATOM 1308 C C . SER A 1 166 ? -5.510 -17.002 32.789 1.00 42.09 166 SER A C 1
ATOM 1310 O O . SER A 1 166 ? -6.021 -18.084 32.439 1.00 42.09 166 SER A O 1
#

Radius of gyration: 22.12 Å; Cα contacts (8 Å, |Δi|>4): 86; chains: 1; bounding box: 58×38×61 Å

Solvent-accessible surface area (backbone atoms only — not comparable to full-atom values): 9346 Å² total; per-residue (Å²): 140,70,65,70,70,50,52,53,52,52,50,52,44,53,51,22,51,52,43,27,54,50,12,50,49,34,31,54,52,16,49,54,50,47,52,58,51,46,76,71,41,80,83,54,88,87,81,67,73,70,73,56,47,59,31,51,48,38,28,53,52,12,51,53,41,28,54,52,18,48,49,44,42,51,23,66,69,42,91,43,67,67,46,43,48,50,47,54,53,53,52,52,54,49,54,54,50,50,52,52,51,51,52,51,50,52,48,50,66,72,75,42,70,58,65,56,54,55,49,50,53,55,52,46,56,50,62,76,68,61,47,61,67,61,50,50,50,50,26,66,75,69,72,47,72,81,92,63,93,63,88,71,82,73,54,79,74,51,62,59,55,59,67,73,76,115